Protein AF-A0A365Y5L4-F1 (afdb_monomer)

pLDDT: mean 88.31, std 10.66, range [59.91, 98.38]

Sequence (129 aa):
MNLSTSTIFRQQLDGGGTKMLSMEAVSDSFKLVLNLMDGPYPDATIGNDSLKLKTYVYSKTARLQSGLVVAAISNMGVYNYLNTDTSSITLDFINTKLKKVSGHFYFEADGHKVTGSGEFRNACYVTLP

Organism: NCBI:txid2259036

Mean predicted aligned error: 5.37 Å

Secondary structure (DSSP, 8-state):
-EEEEEEEEEEEETTEEEEEEEEEEEETTEEEEEEEEEEEE-GGGTT--PPPSSEEEEETTTTEESEEEEEEEEETTEEEE--EEEEEEEEEEEETTTTEEEEEEEEEETTTTEEEEEEEEEEE-EE--

Solvent-accessible surface area (backbone atoms only — not comparable to full-atom values): 6929 Å² total; per-residue (Å²): 122,48,77,76,47,33,40,34,38,64,48,82,47,102,89,44,36,31,40,33,40,41,37,30,30,50,47,95,57,37,37,39,38,40,40,34,47,43,63,76,53,61,77,97,45,71,90,58,82,76,70,80,74,44,77,24,42,17,24,65,88,80,70,39,76,25,7,43,43,42,46,23,42,44,55,96,88,42,73,50,70,52,54,56,42,35,18,36,34,34,39,77,45,77,38,74,90,78,30,27,37,25,32,38,40,36,32,26,17,66,84,69,73,43,73,52,69,52,73,45,74,68,40,62,47,45,79,50,127

Foldseek 3Di:
DDWPAWAWEWDQDPVAIKIKIWIWDDDPFKIKIKIFIADHDDPVCPVPSDGDQAKQKDAPVVRGDGIDMWMFTDDPNDTDIFAWHMKIWGWPDADPVQQFTKTKMKTATDVRPDIDIDIDGRDHYDYDD

Structure (mmCIF, N/CA/C/O backbone):
data_AF-A0A365Y5L4-F1
#
_entry.id   AF-A0A365Y5L4-F1
#
loop_
_atom_site.group_PDB
_atom_site.id
_atom_site.type_symbol
_atom_site.label_atom_id
_atom_site.label_alt_id
_atom_site.label_comp_id
_atom_site.label_asym_id
_atom_site.label_entity_id
_atom_site.label_seq_id
_atom_site.pdbx_PDB_ins_code
_atom_site.Cartn_x
_atom_site.Cartn_y
_atom_site.Cartn_z
_atom_site.occupancy
_atom_site.B_iso_or_equiv
_atom_site.auth_seq_id
_atom_site.auth_comp_id
_atom_site.auth_asym_id
_atom_site.auth_atom_id
_atom_site.pdbx_PDB_model_num
ATOM 1 N N . MET A 1 1 ? 14.692 5.658 0.735 1.00 60.91 1 MET A N 1
ATOM 2 C CA . MET A 1 1 ? 13.510 6.306 0.130 1.00 60.91 1 MET A CA 1
ATOM 3 C C . MET A 1 1 ? 12.627 6.765 1.267 1.00 60.91 1 MET A C 1
ATOM 5 O O . MET A 1 1 ? 12.428 5.981 2.187 1.00 60.91 1 MET A O 1
ATOM 9 N N . ASN A 1 2 ? 12.179 8.015 1.246 1.00 72.06 2 ASN A N 1
ATOM 10 C CA . ASN A 1 2 ? 11.331 8.565 2.301 1.00 72.06 2 ASN A CA 1
ATOM 11 C C . ASN A 1 2 ? 9.907 8.718 1.771 1.00 72.06 2 ASN A C 1
ATOM 13 O O . ASN A 1 2 ? 9.714 8.970 0.581 1.00 72.06 2 ASN A O 1
ATOM 17 N N . LEU A 1 3 ? 8.927 8.564 2.659 1.00 73.50 3 LEU A N 1
ATOM 18 C CA . LEU A 1 3 ? 7.533 8.846 2.342 1.00 73.50 3 LEU A CA 1
ATOM 19 C C . LEU A 1 3 ? 7.382 10.356 2.093 1.00 73.50 3 LEU A C 1
ATOM 21 O O . LEU A 1 3 ? 7.731 11.152 2.966 1.00 73.50 3 LEU A O 1
ATOM 25 N N . SER A 1 4 ? 6.906 10.747 0.915 1.00 77.06 4 SER A N 1
ATOM 26 C CA . SER A 1 4 ? 6.691 12.143 0.523 1.00 77.06 4 SER A CA 1
ATOM 27 C C . SER A 1 4 ? 5.276 12.611 0.841 1.00 77.06 4 SER A C 1
ATOM 29 O O . SER A 1 4 ? 5.092 13.730 1.315 1.00 77.06 4 SER A O 1
ATOM 31 N N . THR A 1 5 ? 4.275 11.764 0.606 1.00 75.19 5 THR A N 1
ATOM 32 C CA . THR A 1 5 ? 2.867 12.079 0.863 1.00 75.19 5 THR A CA 1
ATOM 33 C C . THR A 1 5 ? 2.145 10.874 1.453 1.00 75.19 5 THR A C 1
ATOM 35 O O . THR A 1 5 ? 2.519 9.725 1.226 1.00 75.19 5 THR A O 1
ATOM 38 N N . SER A 1 6 ? 1.138 11.136 2.284 1.00 78.75 6 SER A N 1
ATOM 39 C CA . SER A 1 6 ? 0.343 10.101 2.943 1.00 78.75 6 SER A CA 1
ATOM 40 C C . SER A 1 6 ? -0.977 10.693 3.400 1.00 78.75 6 SER A C 1
ATOM 42 O O . SER A 1 6 ? -1.018 11.550 4.287 1.00 78.75 6 SER A O 1
ATOM 44 N N . THR A 1 7 ? -2.054 10.273 2.753 1.00 80.31 7 THR A N 1
ATOM 45 C CA . THR A 1 7 ? -3.368 10.897 2.858 1.00 80.31 7 THR A CA 1
ATOM 46 C C . THR A 1 7 ? -4.429 9.825 3.008 1.00 80.31 7 THR A C 1
ATOM 48 O O . THR A 1 7 ? -4.591 8.980 2.128 1.00 80.31 7 THR A O 1
ATOM 51 N N . ILE A 1 8 ? -5.177 9.895 4.104 1.00 76.88 8 ILE A N 1
ATOM 52 C CA . ILE A 1 8 ? -6.442 9.190 4.272 1.00 76.88 8 ILE A CA 1
ATOM 53 C C . ILE A 1 8 ? -7.558 10.109 3.793 1.00 76.88 8 ILE A C 1
ATOM 55 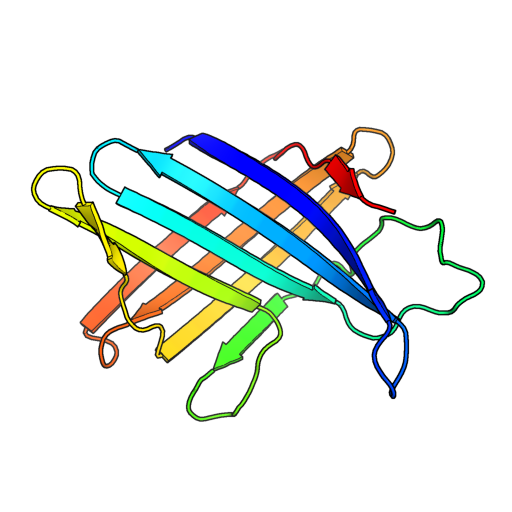O O . ILE A 1 8 ? -7.672 11.240 4.262 1.00 76.88 8 ILE A O 1
ATOM 59 N N . PHE A 1 9 ? -8.399 9.623 2.892 1.00 79.81 9 PHE A N 1
ATOM 60 C CA . PHE A 1 9 ? -9.581 10.342 2.433 1.00 79.81 9 PHE A CA 1
ATOM 61 C C . PHE A 1 9 ? -10.776 9.402 2.305 1.00 79.81 9 PHE A C 1
ATOM 63 O O . PHE A 1 9 ? -10.645 8.174 2.308 1.00 79.81 9 PHE A O 1
ATOM 70 N N . ARG A 1 10 ? -11.964 9.994 2.244 1.00 71.31 10 ARG A N 1
ATOM 71 C CA . ARG A 1 10 ? -13.234 9.280 2.149 1.00 71.31 10 ARG A CA 1
ATOM 72 C C . ARG A 1 10 ? -13.837 9.520 0.782 1.00 71.31 10 ARG A C 1
ATOM 74 O O . ARG A 1 10 ? -13.739 10.615 0.238 1.00 71.31 10 ARG A O 1
ATOM 81 N N . GLN A 1 11 ? -14.487 8.500 0.247 1.00 72.81 11 GLN A N 1
ATOM 82 C CA . GLN A 1 11 ? -15.263 8.634 -0.972 1.00 72.81 11 GLN A CA 1
ATOM 83 C C . GLN A 1 11 ? -16.617 7.972 -0.776 1.00 72.81 11 GLN A C 1
ATOM 85 O O . GLN A 1 11 ? -16.699 6.834 -0.313 1.00 72.81 11 GLN A O 1
ATOM 90 N N . GLN A 1 12 ? -17.676 8.700 -1.116 1.00 68.94 12 GLN A N 1
ATOM 91 C CA . GLN A 1 12 ? -19.025 8.163 -1.141 1.00 68.94 12 GLN A CA 1
ATOM 92 C C . GLN A 1 12 ? -19.243 7.499 -2.501 1.00 68.94 12 GLN A C 1
ATOM 94 O O . GLN A 1 12 ? -19.092 8.138 -3.542 1.00 68.94 12 GLN A O 1
ATOM 99 N N . LEU A 1 13 ? -19.530 6.202 -2.483 1.00 69.12 13 LEU A N 1
ATOM 100 C CA . LEU A 1 13 ? -19.906 5.428 -3.660 1.00 69.12 13 LEU A CA 1
ATOM 101 C C . LEU A 1 13 ? -21.378 5.031 -3.526 1.00 69.12 13 LEU A C 1
ATOM 103 O O . LEU A 1 13 ? -21.911 4.982 -2.416 1.00 69.12 13 LEU A O 1
ATOM 107 N N . ASP A 1 14 ? -22.020 4.677 -4.638 1.00 61.53 14 ASP A N 1
ATOM 108 C CA . ASP A 1 14 ? -23.435 4.268 -4.660 1.00 61.53 14 ASP A CA 1
ATOM 109 C C . ASP A 1 14 ? -23.734 3.063 -3.737 1.00 61.53 14 ASP A C 1
ATOM 111 O O . ASP A 1 14 ? -24.872 2.850 -3.329 1.00 61.53 14 ASP A O 1
ATOM 115 N N . GLY A 1 15 ? -22.704 2.285 -3.372 1.00 60.12 15 GLY A N 1
ATOM 116 C CA . GLY A 1 15 ? -22.772 1.155 -2.436 1.00 60.12 15 GLY A CA 1
ATOM 117 C C . GLY A 1 15 ? -22.367 1.459 -0.983 1.00 60.12 15 GLY A C 1
ATOM 118 O O . GLY A 1 15 ? -22.254 0.523 -0.191 1.00 60.12 15 GLY A O 1
ATOM 119 N N . GLY A 1 16 ? -22.106 2.723 -0.629 1.00 68.38 16 GLY A N 1
ATOM 120 C CA . GLY A 1 16 ? -21.667 3.164 0.703 1.00 68.38 16 GLY A CA 1
ATOM 121 C C . GLY A 1 16 ? -20.343 3.943 0.697 1.00 68.38 16 GLY A C 1
ATOM 122 O O . GLY A 1 16 ? -19.671 4.065 -0.326 1.00 68.38 16 GLY A O 1
ATOM 123 N N . GLY A 1 17 ? -19.954 4.493 1.852 1.00 75.38 17 GLY A N 1
ATOM 124 C CA . GLY A 1 17 ? -18.700 5.239 1.995 1.00 75.38 17 GLY A CA 1
ATOM 125 C C . GLY A 1 17 ? -17.483 4.323 2.139 1.00 75.38 17 GLY A C 1
ATOM 126 O O . GLY A 1 17 ? -17.479 3.449 2.998 1.00 75.38 17 GLY A O 1
ATOM 127 N N . THR A 1 18 ? -16.429 4.533 1.353 1.00 85.12 18 THR A N 1
ATOM 128 C CA . THR A 1 18 ? -15.140 3.824 1.468 1.00 85.12 18 THR A CA 1
ATOM 129 C C . THR A 1 18 ? -14.049 4.742 2.004 1.00 85.12 18 THR A C 1
ATOM 131 O O . THR A 1 18 ? -14.052 5.943 1.722 1.00 85.12 18 THR A O 1
ATOM 134 N N . LYS A 1 19 ? -13.087 4.183 2.746 1.00 88.06 19 LYS A N 1
ATOM 135 C CA . LYS A 1 19 ? -11.879 4.905 3.170 1.00 88.06 19 LYS A CA 1
ATOM 136 C C . LYS A 1 19 ? -10.710 4.490 2.304 1.00 88.06 19 LYS A C 1
ATOM 138 O O . LYS A 1 19 ? -10.478 3.304 2.090 1.00 88.06 19 LYS A O 1
ATOM 143 N N . MET A 1 20 ? -9.938 5.461 1.858 1.00 89.56 20 MET A N 1
ATOM 144 C CA . MET A 1 20 ? -8.754 5.222 1.054 1.00 89.56 20 MET A CA 1
ATOM 145 C C . MET A 1 20 ? -7.550 5.809 1.768 1.00 89.56 20 MET A C 1
ATOM 147 O O . MET A 1 20 ? -7.634 6.904 2.316 1.00 89.56 20 MET A O 1
ATOM 151 N N . LEU A 1 21 ? -6.438 5.080 1.775 1.00 92.31 21 LEU A N 1
ATOM 152 C CA . LEU A 1 21 ? -5.136 5.615 2.160 1.00 92.31 21 LEU A CA 1
ATOM 153 C C . LEU A 1 21 ? -4.235 5.548 0.936 1.00 92.31 21 LEU A C 1
ATOM 155 O O . LEU A 1 21 ? -3.991 4.468 0.398 1.00 92.31 21 LEU A O 1
ATOM 159 N N . SER A 1 22 ? -3.751 6.712 0.521 1.00 93.94 22 SER A N 1
ATOM 160 C CA . SER A 1 22 ? -2.735 6.853 -0.510 1.00 93.94 22 SER A CA 1
ATOM 161 C C . SER A 1 22 ? -1.439 7.303 0.136 1.00 93.94 22 SER A C 1
ATOM 163 O O . SER A 1 22 ? -1.426 8.279 0.884 1.00 93.94 22 SER A O 1
ATOM 165 N N . MET A 1 23 ? -0.360 6.584 -0.130 1.00 94.62 23 MET A N 1
ATOM 166 C CA . MET A 1 23 ? 0.982 6.900 0.328 1.00 94.62 23 MET A CA 1
ATOM 167 C C . MET A 1 23 ? 1.928 6.913 -0.860 1.00 94.62 23 MET A C 1
ATOM 169 O O . MET A 1 23 ? 1.840 6.071 -1.748 1.00 94.62 23 MET A O 1
ATOM 173 N N . GLU A 1 24 ? 2.876 7.830 -0.847 1.00 94.06 24 GLU A N 1
ATOM 174 C CA . GLU A 1 24 ? 3.885 7.968 -1.882 1.00 94.06 24 GLU A CA 1
ATOM 175 C C . GLU A 1 24 ? 5.261 8.013 -1.234 1.00 94.06 24 GLU A C 1
ATOM 177 O O . GLU A 1 24 ? 5.462 8.688 -0.225 1.00 94.06 24 GLU A O 1
ATOM 182 N N . ALA A 1 25 ? 6.220 7.312 -1.822 1.00 91.19 25 ALA A N 1
ATOM 183 C CA . ALA A 1 25 ? 7.623 7.417 -1.474 1.00 91.19 25 ALA A CA 1
ATOM 184 C C . ALA A 1 25 ? 8.424 7.716 -2.740 1.00 91.19 25 ALA A C 1
ATOM 186 O O . ALA A 1 25 ? 8.243 7.060 -3.765 1.00 91.19 25 ALA A O 1
ATOM 187 N N . VAL A 1 26 ? 9.305 8.712 -2.674 1.00 90.19 26 VAL A N 1
ATOM 188 C CA . VAL A 1 26 ? 10.081 9.175 -3.831 1.00 90.19 26 VAL A CA 1
ATOM 189 C C . VAL A 1 26 ? 11.568 9.192 -3.487 1.00 90.19 26 VAL A C 1
ATOM 191 O O . VAL A 1 26 ? 11.980 9.439 -2.351 1.00 90.19 26 VAL A O 1
ATOM 194 N N . SER A 1 27 ? 12.380 8.872 -4.484 1.00 88.44 27 SER A N 1
ATOM 195 C CA . SER A 1 27 ? 13.836 8.984 -4.511 1.00 88.44 27 SER A CA 1
ATOM 196 C C . SER A 1 27 ? 14.271 9.302 -5.936 1.00 88.44 27 SER A C 1
ATOM 198 O O . SER A 1 27 ? 13.515 9.033 -6.862 1.00 88.44 27 SER A O 1
ATOM 200 N N . ASP A 1 28 ? 15.494 9.785 -6.125 1.00 85.06 28 ASP A N 1
ATOM 201 C CA . ASP A 1 28 ? 15.989 10.250 -7.431 1.00 85.06 28 ASP A CA 1
ATOM 202 C C . ASP A 1 28 ? 15.851 9.217 -8.566 1.00 85.06 28 ASP A C 1
ATOM 204 O O . ASP A 1 28 ? 15.679 9.576 -9.733 1.00 85.06 28 ASP A O 1
ATOM 208 N N . SER A 1 29 ? 15.900 7.926 -8.227 1.00 88.62 29 SER A N 1
ATOM 209 C CA . SER A 1 29 ? 15.834 6.813 -9.176 1.00 88.62 29 SER A CA 1
ATOM 210 C C . SER A 1 29 ? 14.502 6.060 -9.182 1.00 88.62 29 SER A C 1
ATOM 212 O O . SER A 1 29 ? 14.243 5.299 -10.116 1.00 88.62 29 SER A O 1
ATOM 214 N N . PHE A 1 30 ? 13.649 6.237 -8.171 1.00 90.69 30 PHE A N 1
ATOM 215 C CA . PHE A 1 30 ? 12.478 5.383 -7.982 1.00 90.69 30 PHE A CA 1
ATOM 216 C C . PHE A 1 30 ? 11.349 6.084 -7.229 1.00 90.69 30 PHE A C 1
ATOM 218 O O . PHE A 1 30 ? 11.583 6.785 -6.241 1.00 90.69 30 PHE A O 1
ATOM 225 N N . LYS A 1 31 ? 10.117 5.814 -7.657 1.00 94.19 31 LYS A N 1
ATOM 226 C CA . LYS A 1 31 ? 8.882 6.247 -7.009 1.00 94.19 31 LYS A CA 1
ATOM 227 C C . LYS A 1 31 ? 7.985 5.048 -6.721 1.00 94.19 31 LYS A C 1
ATOM 229 O O . LYS A 1 31 ? 7.805 4.174 -7.563 1.00 94.19 31 LYS A O 1
ATOM 234 N N . LEU A 1 32 ? 7.407 5.034 -5.530 1.00 95.25 32 LEU A N 1
ATOM 235 C CA . LEU A 1 32 ? 6.445 4.044 -5.075 1.00 95.25 32 LEU A CA 1
ATOM 236 C C . LEU A 1 32 ? 5.148 4.759 -4.695 1.00 95.25 32 LEU A C 1
ATOM 238 O O . LEU A 1 32 ? 5.183 5.767 -3.992 1.00 95.25 32 LEU A O 1
ATOM 242 N N . VAL A 1 33 ? 4.011 4.218 -5.113 1.00 96.19 33 VAL A N 1
ATOM 243 C CA . VAL A 1 33 ? 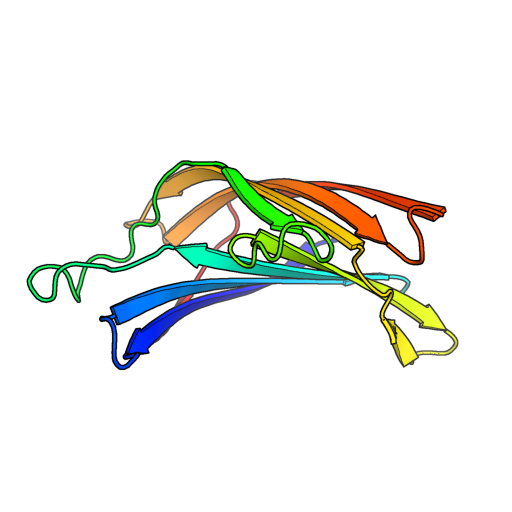2.680 4.660 -4.691 1.00 96.19 33 VAL A CA 1
ATOM 244 C C . VAL A 1 33 ? 1.947 3.459 -4.115 1.00 96.19 33 VAL A C 1
ATOM 246 O O . VAL A 1 33 ? 1.808 2.440 -4.785 1.00 96.19 33 VAL A O 1
ATOM 249 N N . LEU A 1 34 ? 1.473 3.568 -2.880 1.00 97.00 34 LEU A N 1
ATOM 250 C CA . LEU A 1 34 ? 0.641 2.572 -2.221 1.00 97.00 34 LEU A CA 1
ATOM 251 C C . LEU A 1 34 ? -0.757 3.153 -2.070 1.00 97.00 34 LEU A C 1
ATOM 253 O O . LEU A 1 34 ? -0.940 4.164 -1.400 1.00 97.00 34 LEU A O 1
ATOM 257 N N . ASN A 1 35 ? -1.740 2.491 -2.655 1.00 95.88 35 ASN A N 1
ATOM 258 C CA . ASN A 1 35 ? -3.142 2.838 -2.528 1.00 95.88 35 ASN A CA 1
ATOM 259 C C . ASN A 1 35 ? -3.877 1.652 -1.925 1.00 95.88 35 ASN A C 1
ATOM 261 O O . ASN A 1 35 ? -3.911 0.572 -2.514 1.00 95.88 35 ASN A O 1
ATOM 265 N N . LEU A 1 36 ? -4.498 1.857 -0.772 1.00 94.62 36 LEU A N 1
ATOM 266 C CA . LEU A 1 36 ? -5.414 0.881 -0.205 1.00 94.62 36 LEU A CA 1
ATOM 267 C C . LEU A 1 36 ? -6.818 1.457 -0.093 1.00 94.62 36 LEU A C 1
ATOM 269 O O . LEU A 1 36 ? -7.001 2.651 0.142 1.00 94.62 36 LEU A O 1
ATOM 273 N N . MET A 1 37 ? -7.794 0.574 -0.244 1.00 92.88 37 MET A N 1
ATOM 274 C CA . MET A 1 37 ? -9.213 0.842 -0.093 1.00 92.88 37 MET A CA 1
ATOM 275 C C . MET A 1 37 ? -9.743 -0.055 1.022 1.00 92.88 37 MET A C 1
ATOM 277 O O . MET A 1 37 ? -9.869 -1.275 0.869 1.00 92.88 37 MET A O 1
ATOM 281 N N . ASP A 1 38 ? -10.045 0.556 2.161 1.00 89.31 38 ASP A N 1
ATOM 282 C CA . ASP A 1 38 ? -10.817 -0.078 3.213 1.00 89.31 38 ASP A CA 1
ATOM 283 C C . ASP A 1 38 ? -12.296 0.150 2.933 1.00 89.31 38 ASP A C 1
ATOM 285 O O . ASP A 1 38 ? -12.717 1.254 2.590 1.00 89.31 38 ASP A O 1
ATOM 289 N N . GLY A 1 39 ? -13.042 -0.953 2.979 1.00 81.75 39 GLY A N 1
ATOM 290 C CA . GLY A 1 39 ? -14.398 -1.053 2.450 1.00 81.75 39 GLY A CA 1
ATOM 291 C C . GLY A 1 39 ? -15.415 -0.176 3.193 1.00 81.75 39 GLY A C 1
ATOM 292 O O . GLY A 1 39 ? -15.050 0.813 3.828 1.00 81.75 39 GLY A O 1
ATOM 293 N N . PRO A 1 40 ? -16.708 -0.531 3.148 1.00 78.25 40 PRO A N 1
ATOM 294 C CA . PRO A 1 40 ? -17.747 0.344 3.664 1.00 78.25 40 PRO A CA 1
ATOM 295 C C . PRO A 1 40 ? -17.519 0.701 5.140 1.00 78.25 40 PRO A C 1
ATOM 297 O O . PRO A 1 40 ? -17.239 -0.182 5.964 1.00 78.25 40 PRO A O 1
ATOM 300 N N . TYR A 1 41 ? -17.648 1.986 5.474 1.00 73.69 41 TYR A N 1
ATOM 301 C CA . TYR A 1 41 ? -17.723 2.468 6.851 1.00 73.69 41 TYR A CA 1
ATOM 302 C C . TYR A 1 41 ? -19.172 2.844 7.205 1.00 73.69 41 TYR A C 1
ATOM 304 O O . TYR A 1 41 ? -19.875 3.403 6.367 1.00 73.69 41 TYR A O 1
ATOM 312 N N . PRO A 1 42 ? -19.645 2.549 8.431 1.00 69.12 42 PRO A N 1
ATOM 313 C CA . PRO A 1 42 ? -20.963 3.000 8.873 1.00 69.12 42 PRO A CA 1
ATOM 314 C C . PRO A 1 42 ? -21.026 4.531 8.939 1.00 69.12 42 PRO A C 1
ATOM 316 O O . PRO A 1 42 ? -20.112 5.140 9.498 1.00 69.12 42 PRO A O 1
ATOM 319 N N . ASP A 1 43 ? -22.116 5.152 8.483 1.00 65.69 43 ASP A N 1
ATOM 320 C CA . ASP A 1 43 ? -22.283 6.619 8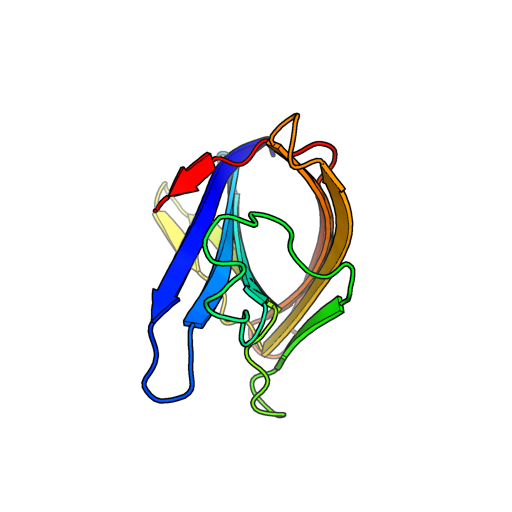.493 1.00 65.69 43 ASP A CA 1
ATOM 321 C C . ASP A 1 43 ? -22.133 7.235 9.893 1.00 65.69 43 ASP A C 1
ATOM 323 O O . ASP A 1 43 ? -21.515 8.285 10.061 1.00 65.69 43 ASP A O 1
ATOM 327 N N . ALA A 1 44 ? -22.574 6.522 10.937 1.00 66.69 44 ALA A N 1
ATOM 328 C CA . ALA A 1 44 ? -22.375 6.917 12.337 1.00 66.69 44 ALA A CA 1
ATOM 329 C C . ALA A 1 44 ? -20.890 7.015 12.756 1.00 66.69 44 ALA A C 1
ATOM 331 O O . ALA A 1 44 ? -20.569 7.518 13.830 1.00 66.69 44 ALA A O 1
ATOM 332 N N . THR A 1 45 ? -19.970 6.533 11.918 1.00 66.38 45 THR A N 1
ATOM 333 C CA . THR A 1 45 ? -18.520 6.530 12.142 1.00 66.38 45 THR A CA 1
ATOM 334 C C . THR A 1 45 ? -17.765 7.413 11.153 1.00 66.38 45 THR A C 1
ATOM 336 O O . THR A 1 45 ? -16.556 7.246 10.993 1.00 66.38 45 THR A O 1
ATOM 339 N N . ILE A 1 46 ? -18.434 8.380 10.513 1.00 59.91 46 ILE A N 1
ATOM 340 C CA . ILE A 1 46 ? -17.801 9.268 9.527 1.00 59.91 46 ILE A CA 1
ATOM 341 C C . ILE A 1 46 ? -16.559 9.980 10.094 1.00 59.91 46 ILE A C 1
ATOM 343 O O . ILE A 1 46 ? -15.576 10.128 9.382 1.00 59.91 46 ILE A O 1
ATOM 347 N N . GLY A 1 47 ? -16.525 10.294 11.397 1.00 62.53 47 GLY A N 1
ATOM 348 C CA . GLY A 1 47 ? -15.364 10.885 12.085 1.00 62.53 47 GLY A CA 1
ATOM 349 C C . GLY A 1 47 ? -14.239 9.910 12.474 1.00 62.53 47 GLY A C 1
ATOM 350 O O . GLY A 1 47 ? -13.242 10.326 13.056 1.00 62.53 47 GLY A O 1
ATOM 351 N N . ASN A 1 48 ? -14.376 8.612 12.198 1.00 72.69 48 ASN A N 1
ATOM 352 C CA . ASN A 1 48 ? -13.370 7.613 12.546 1.00 72.69 48 ASN A CA 1
ATOM 353 C C . ASN A 1 48 ? -12.324 7.500 11.426 1.00 72.69 48 ASN A C 1
ATOM 355 O O . ASN A 1 48 ? -12.638 7.006 10.348 1.00 72.69 48 ASN A O 1
ATOM 359 N N . ASP A 1 49 ? -11.077 7.884 11.691 1.00 73.69 49 ASP A N 1
ATOM 360 C CA . ASP A 1 49 ? -9.949 7.751 10.747 1.00 73.69 49 ASP A CA 1
ATOM 361 C C . ASP A 1 49 ? -9.252 6.385 10.803 1.00 73.69 49 ASP A C 1
ATOM 363 O O . ASP A 1 49 ? -8.238 6.169 10.143 1.00 73.69 49 ASP A O 1
ATOM 367 N N . SER A 1 50 ? -9.763 5.453 11.607 1.00 83.44 50 SER A N 1
ATOM 368 C CA . SER A 1 50 ? -9.191 4.117 11.704 1.00 83.44 50 SER A CA 1
ATOM 369 C C . SER A 1 50 ? -9.485 3.300 10.444 1.00 83.44 50 SER A C 1
ATOM 371 O O . SER A 1 50 ? -10.618 3.280 9.942 1.00 83.44 50 SER A O 1
ATOM 373 N N . LEU A 1 51 ? -8.451 2.607 9.981 1.00 89.31 51 LEU A N 1
ATOM 374 C CA . LEU A 1 51 ? -8.472 1.593 8.935 1.00 89.31 51 LEU A CA 1
ATOM 375 C C . LEU A 1 51 ? -8.376 0.217 9.594 1.00 89.31 51 LEU A C 1
ATOM 377 O O . LEU A 1 51 ? -7.759 0.067 10.652 1.00 89.31 51 LEU A O 1
ATOM 381 N N . LYS A 1 52 ? -8.947 -0.808 8.966 1.00 91.94 52 LYS A N 1
ATOM 382 C CA . LYS A 1 52 ? -8.815 -2.185 9.453 1.00 91.94 52 LYS A CA 1
ATOM 383 C C . LYS A 1 52 ? -7.366 -2.656 9.325 1.00 91.94 52 LYS A C 1
ATOM 385 O O . LYS A 1 52 ? -6.758 -2.534 8.260 1.00 91.94 52 LYS A O 1
ATOM 390 N N . LEU A 1 53 ? -6.846 -3.244 10.401 1.00 94.19 53 LEU A N 1
ATOM 391 C CA . LEU A 1 53 ? -5.568 -3.953 10.395 1.00 94.19 53 LEU A CA 1
ATOM 392 C C . LEU A 1 53 ? -5.771 -5.305 9.709 1.00 94.19 53 LEU A C 1
ATOM 394 O O . LEU A 1 53 ? -6.330 -6.234 10.290 1.00 94.19 53 LEU A O 1
ATOM 398 N N . LYS A 1 54 ? -5.420 -5.366 8.428 1.00 95.56 54 LYS A N 1
ATOM 399 C CA . LYS A 1 54 ? -5.541 -6.548 7.572 1.00 95.56 54 LYS A CA 1
ATOM 400 C C . LYS A 1 54 ? -4.609 -6.412 6.372 1.00 95.56 54 LYS A C 1
ATOM 402 O O . LYS A 1 54 ? -4.041 -5.344 6.131 1.00 95.56 54 LYS A O 1
ATOM 407 N N . THR A 1 55 ? -4.532 -7.476 5.584 1.00 97.19 55 THR A N 1
ATOM 408 C CA . THR A 1 55 ? -3.913 -7.445 4.261 1.00 97.19 55 THR A CA 1
ATOM 409 C C . THR A 1 55 ? -4.930 -7.015 3.209 1.00 97.19 55 THR A C 1
ATOM 411 O O . THR A 1 55 ? -6.020 -7.573 3.083 1.00 97.19 55 THR A O 1
ATOM 414 N N . TYR A 1 56 ? -4.548 -6.001 2.451 1.00 97.50 56 TYR A N 1
ATOM 415 C CA . TYR A 1 56 ? -5.239 -5.464 1.297 1.00 97.50 56 TYR A CA 1
ATOM 416 C C . TYR A 1 56 ? -4.547 -5.996 0.052 1.00 97.50 56 TYR A C 1
ATOM 418 O O . TYR A 1 56 ? -3.331 -5.885 -0.063 1.00 97.50 56 TYR A O 1
ATOM 426 N N . VAL A 1 57 ? -5.304 -6.569 -0.875 1.00 97.88 57 VAL A N 1
ATOM 427 C CA . VAL A 1 57 ? -4.769 -7.231 -2.068 1.00 97.88 57 VAL A CA 1
ATOM 428 C C . VAL A 1 57 ? -5.296 -6.559 -3.327 1.00 97.88 57 VAL A C 1
ATOM 430 O O . VAL A 1 57 ? -6.488 -6.237 -3.431 1.00 97.88 57 VAL A O 1
ATOM 433 N N . TYR A 1 58 ? -4.402 -6.363 -4.286 1.00 98.00 58 TYR A N 1
ATOM 434 C CA . TYR A 1 58 ? -4.717 -6.094 -5.678 1.00 98.00 58 TYR A CA 1
ATOM 435 C C . TYR A 1 58 ? -4.279 -7.286 -6.527 1.00 98.00 58 TYR A C 1
ATOM 437 O O . TYR A 1 58 ? -3.207 -7.847 -6.325 1.00 98.00 58 TYR A O 1
ATOM 445 N N . SER A 1 59 ? -5.109 -7.672 -7.488 1.00 97.06 59 SER A N 1
ATOM 446 C CA . SER A 1 59 ? -4.776 -8.705 -8.462 1.00 97.06 59 SER A CA 1
ATOM 447 C C . SER A 1 59 ? -5.539 -8.440 -9.745 1.00 97.06 59 SER A C 1
ATOM 449 O O . SER A 1 59 ? -6.774 -8.427 -9.747 1.00 97.06 59 SER A O 1
ATOM 451 N N . LYS A 1 60 ? -4.808 -8.277 -10.848 1.00 93.06 60 LYS A N 1
ATOM 452 C CA . LYS A 1 60 ? -5.386 -8.095 -12.182 1.00 93.06 60 LYS A CA 1
ATOM 453 C C . LYS A 1 60 ? -6.195 -9.323 -12.611 1.00 93.06 60 LYS A C 1
ATOM 455 O O . LYS A 1 60 ? -7.302 -9.181 -13.123 1.00 93.06 60 LYS A O 1
ATOM 460 N N . THR A 1 61 ? -5.676 -10.521 -12.337 1.00 94.94 61 THR A N 1
ATOM 461 C CA . THR A 1 61 ? -6.308 -11.800 -12.698 1.00 94.94 61 THR A CA 1
ATOM 462 C C . THR A 1 61 ? -7.536 -12.098 -11.842 1.00 94.94 61 THR A C 1
ATOM 464 O O . THR A 1 61 ? -8.594 -12.416 -12.380 1.00 94.94 61 THR A O 1
ATOM 467 N N . ALA A 1 62 ? -7.430 -11.950 -10.517 1.00 95.00 62 ALA A N 1
ATOM 468 C CA . ALA A 1 62 ? -8.539 -12.219 -9.597 1.00 95.00 62 ALA A CA 1
ATOM 469 C C . ALA A 1 62 ? -9.516 -11.035 -9.449 1.00 95.00 62 ALA A C 1
ATOM 471 O O . ALA A 1 62 ? -10.494 -11.140 -8.714 1.00 95.00 62 ALA A O 1
ATOM 472 N N . ARG A 1 63 ? -9.261 -9.913 -10.141 1.00 93.88 63 ARG A N 1
ATOM 473 C CA . ARG A 1 63 ? -10.050 -8.668 -10.090 1.00 93.88 63 ARG A CA 1
ATOM 474 C C . ARG A 1 63 ? -10.221 -8.112 -8.671 1.00 93.88 63 ARG A C 1
ATOM 476 O O . ARG A 1 63 ? -11.277 -7.597 -8.314 1.00 93.88 63 ARG A O 1
ATOM 483 N N . LEU A 1 64 ? -9.164 -8.196 -7.866 1.00 94.56 64 LEU A N 1
ATOM 484 C CA . LEU A 1 64 ? -9.108 -7.607 -6.526 1.00 94.56 64 LEU A CA 1
ATOM 485 C C . LEU A 1 64 ? -8.494 -6.207 -6.611 1.00 94.56 64 LEU A C 1
ATOM 487 O O . LEU A 1 64 ? -7.522 -6.013 -7.337 1.00 94.56 64 LEU A O 1
ATOM 491 N N . GLN A 1 65 ? -9.042 -5.235 -5.876 1.00 92.88 65 GLN A N 1
ATOM 492 C CA . GLN A 1 65 ? -8.640 -3.819 -5.978 1.00 92.88 65 GLN A CA 1
ATOM 493 C C . GLN A 1 65 ? -8.460 -3.122 -4.623 1.00 92.88 65 GLN A C 1
ATOM 495 O O . GLN A 1 65 ? -8.593 -1.909 -4.510 1.00 92.88 65 GLN A O 1
ATOM 500 N N . SER A 1 66 ? -8.173 -3.884 -3.569 1.00 94.12 66 SER A N 1
ATOM 501 C CA . SER A 1 66 ? -8.121 -3.326 -2.214 1.00 94.12 66 SER A CA 1
ATOM 502 C C . SER A 1 66 ? -6.747 -2.800 -1.799 1.00 94.12 66 SER A C 1
ATOM 504 O O . SER A 1 66 ? -6.706 -1.954 -0.915 1.00 94.12 66 SER A O 1
ATOM 506 N N . GLY A 1 67 ? -5.643 -3.265 -2.400 1.00 96.19 67 GLY A N 1
ATOM 507 C CA . GLY A 1 67 ? -4.273 -2.891 -2.010 1.00 96.19 67 GLY A CA 1
ATOM 508 C C . GLY A 1 67 ? -3.307 -2.851 -3.190 1.00 96.19 67 GLY A C 1
ATOM 509 O O . GLY A 1 67 ? -2.565 -3.805 -3.422 1.00 96.19 67 GLY A O 1
ATOM 510 N N . LEU A 1 68 ? -3.344 -1.756 -3.944 1.00 97.50 68 LEU A N 1
ATOM 511 C CA . LEU A 1 68 ? -2.524 -1.523 -5.127 1.00 97.50 68 LEU A CA 1
ATOM 512 C C . LEU A 1 68 ? -1.191 -0.874 -4.746 1.00 97.50 68 LEU A C 1
ATOM 514 O O . LEU A 1 68 ? -1.161 0.189 -4.131 1.00 97.50 68 LEU A O 1
ATOM 518 N N . VAL A 1 69 ? -0.093 -1.471 -5.189 1.00 97.56 69 VAL A N 1
ATOM 519 C CA . VAL A 1 69 ? 1.239 -0.865 -5.144 1.00 97.56 69 VAL A CA 1
ATOM 520 C C . VAL A 1 69 ? 1.697 -0.627 -6.574 1.00 97.56 69 VAL A C 1
ATOM 522 O O . VAL A 1 69 ? 1.713 -1.553 -7.382 1.00 97.56 69 VAL A O 1
ATOM 525 N N . VAL A 1 70 ? 2.072 0.608 -6.884 1.00 96.62 70 VAL A N 1
ATOM 526 C CA . VAL A 1 70 ? 2.615 1.006 -8.182 1.00 96.62 70 VAL A CA 1
ATOM 527 C C . VAL A 1 70 ? 4.051 1.462 -7.990 1.00 96.62 70 VAL A C 1
ATOM 529 O O . VAL A 1 70 ? 4.340 2.315 -7.152 1.00 96.62 70 VAL A O 1
ATOM 532 N N . ALA A 1 71 ? 4.948 0.898 -8.784 1.00 95.94 71 ALA A N 1
ATOM 533 C CA . ALA A 1 71 ? 6.348 1.280 -8.835 1.00 95.94 71 ALA A CA 1
ATOM 534 C C . ALA A 1 71 ? 6.636 2.041 -10.131 1.00 95.94 71 ALA A C 1
ATOM 536 O O . ALA A 1 71 ? 6.047 1.756 -11.173 1.00 95.94 71 ALA A O 1
ATOM 537 N N . ALA A 1 72 ? 7.560 2.990 -10.072 1.00 94.75 72 ALA A N 1
ATOM 538 C CA . ALA A 1 72 ? 8.065 3.695 -11.234 1.00 94.75 72 ALA A CA 1
ATOM 539 C C . ALA A 1 72 ? 9.571 3.911 -11.121 1.00 94.75 72 ALA A C 1
ATOM 541 O O . ALA A 1 72 ? 10.088 4.219 -10.046 1.00 94.75 72 ALA A O 1
ATOM 542 N N . ILE A 1 73 ? 10.263 3.788 -12.248 1.00 92.62 73 ILE A N 1
ATOM 543 C CA . ILE A 1 73 ? 11.711 3.972 -12.343 1.00 92.62 73 ILE A CA 1
ATOM 544 C C . ILE A 1 73 ? 11.977 5.288 -13.070 1.00 92.62 73 ILE A C 1
ATOM 546 O O . ILE A 1 73 ? 11.375 5.567 -14.109 1.00 92.62 73 ILE A O 1
ATOM 550 N N . SER A 1 74 ? 12.869 6.102 -12.515 1.00 91.00 74 SER A N 1
ATOM 551 C CA . SER A 1 74 ? 13.308 7.349 -13.138 1.00 91.00 74 SER A CA 1
ATOM 552 C C . SER A 1 74 ? 14.197 7.047 -14.344 1.00 9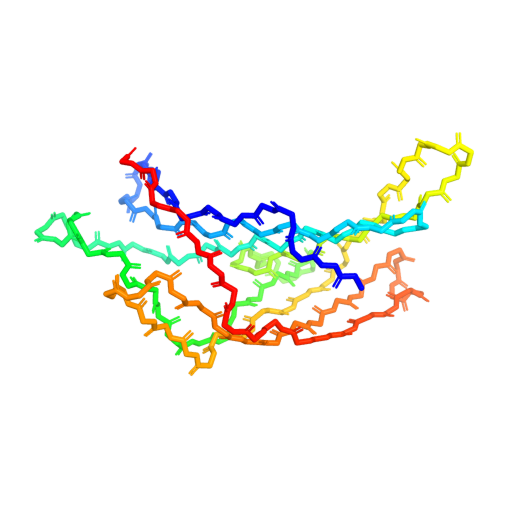1.00 74 SER A C 1
ATOM 554 O O . SER A 1 74 ? 15.188 6.324 -14.237 1.00 91.00 74 SER A O 1
ATOM 556 N N . ASN A 1 75 ? 13.856 7.618 -15.494 1.00 89.31 75 ASN A N 1
ATOM 557 C CA . ASN A 1 75 ? 14.670 7.623 -16.699 1.00 89.31 75 ASN A CA 1
ATOM 558 C C . ASN A 1 75 ? 14.799 9.071 -17.185 1.00 89.31 75 ASN A C 1
ATOM 560 O O . ASN A 1 75 ? 13.814 9.679 -17.602 1.00 89.31 75 ASN A O 1
ATOM 564 N N . MET A 1 76 ? 16.006 9.633 -17.081 1.00 85.06 76 MET A N 1
ATOM 565 C CA . MET A 1 76 ? 16.305 11.031 -17.429 1.00 85.06 76 MET A CA 1
ATOM 566 C C . MET A 1 76 ? 15.350 12.056 -16.781 1.00 85.06 76 MET A C 1
ATOM 568 O O . MET A 1 76 ? 14.950 13.031 -17.411 1.00 85.06 76 MET A O 1
ATOM 572 N N . GLY A 1 77 ? 14.961 11.829 -15.522 1.00 80.56 77 GLY A N 1
ATOM 573 C CA . GLY A 1 77 ? 14.075 12.732 -14.778 1.00 80.56 77 GLY A CA 1
ATOM 574 C C . GLY A 1 77 ? 12.576 12.520 -15.019 1.00 80.56 77 GLY A C 1
ATOM 575 O O . GLY A 1 77 ? 11.767 13.232 -14.429 1.00 80.56 77 GLY A O 1
ATOM 576 N N . VAL A 1 78 ? 12.189 11.531 -15.832 1.00 87.56 78 VAL A N 1
ATOM 577 C CA . VAL A 1 78 ? 10.791 11.115 -16.017 1.00 87.56 78 VAL A CA 1
ATOM 578 C C . VAL A 1 78 ? 10.568 9.758 -15.355 1.00 87.56 78 VAL A C 1
ATOM 580 O O . VAL A 1 78 ? 11.321 8.816 -15.587 1.00 87.56 78 VAL A O 1
ATOM 583 N N . TYR A 1 79 ? 9.518 9.638 -14.542 1.00 91.25 79 TYR A N 1
ATOM 584 C CA . TYR A 1 79 ? 9.136 8.361 -13.936 1.00 91.25 79 TYR A CA 1
ATOM 585 C C . TYR A 1 79 ? 8.318 7.516 -14.912 1.00 91.25 79 TYR A C 1
ATOM 587 O O . TYR A 1 79 ? 7.190 7.871 -15.255 1.00 91.25 79 TYR A O 1
ATOM 595 N N . ASN A 1 80 ? 8.870 6.371 -15.306 1.00 93.88 80 ASN A N 1
ATOM 596 C CA . ASN A 1 80 ? 8.171 5.356 -16.085 1.00 93.88 80 ASN A CA 1
ATOM 597 C C . ASN A 1 80 ? 7.517 4.356 -15.132 1.00 93.88 80 ASN A C 1
ATOM 599 O O . ASN A 1 80 ? 8.215 3.650 -14.402 1.00 93.88 80 ASN A O 1
ATOM 603 N N . TYR A 1 81 ? 6.186 4.323 -15.123 1.00 95.00 81 TYR A N 1
ATOM 604 C CA . TYR A 1 81 ? 5.407 3.440 -14.257 1.00 95.00 81 TYR A CA 1
ATOM 605 C C . TYR A 1 81 ? 5.381 2.012 -14.801 1.00 95.00 81 TYR A C 1
ATOM 607 O O . TYR A 1 81 ? 5.156 1.798 -15.992 1.00 95.00 81 TYR A O 1
ATOM 615 N N . LEU A 1 82 ? 5.587 1.049 -13.906 1.00 95.50 82 LEU A N 1
ATOM 616 C CA . LEU A 1 82 ? 5.464 -0.376 -14.190 1.00 95.50 82 LEU A CA 1
ATOM 617 C C . LEU A 1 82 ? 3.990 -0.793 -14.115 1.00 95.50 82 LEU A C 1
ATOM 619 O O . LEU A 1 82 ? 3.216 -0.235 -13.329 1.00 95.50 82 LEU A O 1
ATOM 623 N N . ASN A 1 83 ? 3.597 -1.800 -14.891 1.00 95.62 83 ASN A N 1
ATOM 624 C CA . ASN A 1 83 ? 2.235 -2.325 -14.846 1.00 95.62 83 ASN A CA 1
ATOM 625 C C . ASN A 1 83 ? 2.119 -3.402 -13.768 1.00 95.62 83 ASN A C 1
ATOM 627 O O . ASN A 1 83 ? 2.540 -4.536 -13.980 1.00 95.62 83 ASN A O 1
ATOM 631 N N . THR A 1 84 ? 1.520 -3.066 -12.626 1.00 97.50 84 THR A N 1
ATOM 632 C CA . THR A 1 84 ? 1.312 -4.019 -11.527 1.00 97.50 84 THR A CA 1
ATOM 633 C C . THR A 1 84 ? 0.367 -5.154 -11.936 1.00 97.50 84 THR A C 1
ATOM 635 O O . THR A 1 84 ? -0.775 -4.919 -12.350 1.00 97.50 84 THR A O 1
ATOM 638 N N . ASP A 1 85 ? 0.822 -6.393 -11.755 1.00 97.31 85 ASP A N 1
ATOM 639 C CA . ASP A 1 85 ? 0.043 -7.615 -11.968 1.00 97.31 85 ASP A CA 1
ATOM 640 C C . ASP A 1 85 ? -0.703 -8.009 -10.689 1.00 97.31 85 ASP A C 1
ATOM 642 O O . ASP A 1 85 ? -1.913 -8.264 -10.701 1.00 97.31 85 ASP A O 1
ATOM 646 N N . THR A 1 86 ? 0.017 -8.005 -9.566 1.00 98.06 86 THR A N 1
ATOM 647 C CA . THR A 1 86 ? -0.498 -8.307 -8.229 1.00 98.06 86 THR A CA 1
ATOM 648 C C . THR 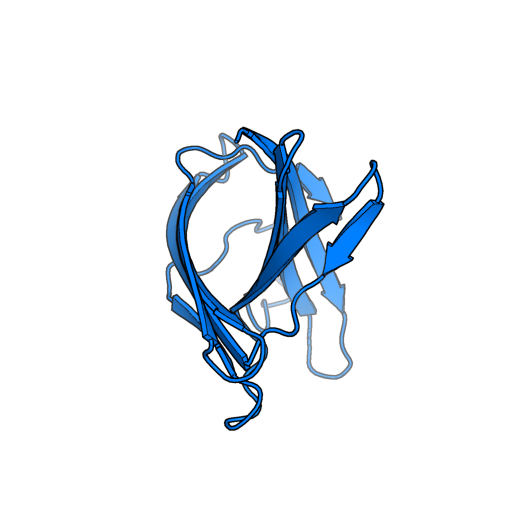A 1 86 ? 0.275 -7.528 -7.171 1.00 98.06 86 THR A C 1
ATOM 650 O O . THR A 1 86 ? 1.454 -7.221 -7.340 1.00 98.06 86 THR A O 1
ATOM 653 N N . SER A 1 87 ? -0.383 -7.185 -6.071 1.00 98.38 87 SER A N 1
ATOM 654 C CA . SER A 1 87 ? 0.269 -6.557 -4.926 1.00 98.38 87 SER A CA 1
ATOM 655 C C . SER A 1 87 ? -0.509 -6.779 -3.642 1.00 98.38 87 SER A C 1
ATOM 657 O O . SER A 1 87 ? -1.707 -7.069 -3.651 1.00 98.38 87 SER A O 1
ATOM 659 N N . SER A 1 88 ? 0.175 -6.597 -2.520 1.00 98.19 88 SER A N 1
ATOM 660 C CA . SER A 1 88 ? -0.437 -6.613 -1.201 1.00 98.19 88 SER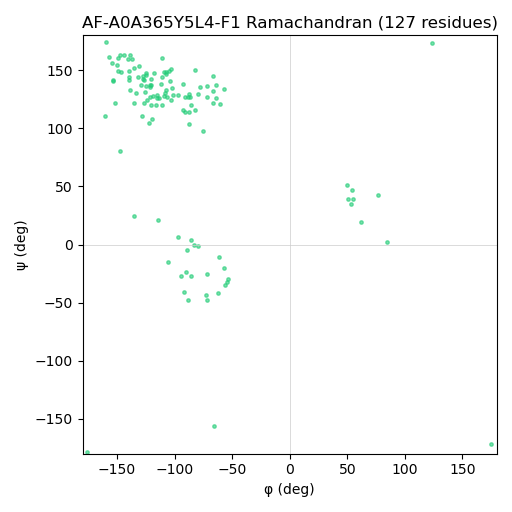 A CA 1
ATOM 661 C C . SER A 1 88 ? 0.138 -5.526 -0.310 1.00 98.19 88 SER A C 1
ATOM 663 O O . SER A 1 88 ? 1.339 -5.262 -0.341 1.00 98.19 88 SER A O 1
ATOM 665 N N . ILE A 1 89 ? -0.712 -4.942 0.525 1.00 98.38 89 ILE A N 1
ATOM 666 C CA . ILE A 1 89 ? -0.339 -4.010 1.586 1.00 98.38 89 ILE A CA 1
ATOM 667 C C . ILE A 1 89 ? -0.941 -4.549 2.876 1.00 98.38 89 ILE A C 1
ATOM 669 O O . ILE A 1 89 ? -2.154 -4.715 2.963 1.00 98.38 89 ILE A O 1
ATOM 673 N N . THR A 1 90 ? -0.125 -4.809 3.885 1.00 98.06 90 THR A N 1
ATOM 674 C CA . THR A 1 90 ? -0.596 -5.218 5.208 1.00 98.06 90 THR A CA 1
ATOM 675 C C . THR A 1 90 ? -0.416 -4.060 6.171 1.00 98.06 90 THR A C 1
ATOM 677 O O . THR A 1 90 ? 0.675 -3.503 6.276 1.00 98.06 90 THR A O 1
ATOM 680 N N . LEU A 1 91 ? -1.495 -3.688 6.860 1.00 97.00 91 LEU A N 1
ATOM 681 C CA . LEU A 1 91 ? -1.439 -2.719 7.951 1.00 97.00 91 LEU A CA 1
ATOM 682 C C . LEU A 1 91 ? -1.266 -3.453 9.277 1.00 97.00 91 LEU A C 1
ATOM 684 O O . LEU A 1 91 ? -2.173 -4.162 9.711 1.00 97.00 91 LEU A O 1
ATOM 688 N N . ASP A 1 92 ? -0.132 -3.218 9.928 1.00 96.56 92 ASP A N 1
ATOM 689 C CA . ASP A 1 92 ? 0.209 -3.836 11.212 1.00 96.56 92 ASP A CA 1
ATOM 690 C C . ASP A 1 92 ? -0.181 -2.931 12.388 1.00 96.56 92 ASP A C 1
ATOM 692 O O . ASP A 1 92 ? -0.452 -3.394 13.496 1.00 96.56 92 ASP A O 1
ATOM 696 N N . PHE A 1 93 ? -0.219 -1.615 12.158 1.00 94.50 93 PHE A N 1
ATOM 697 C CA . PHE A 1 93 ? -0.486 -0.636 13.202 1.00 94.50 93 PHE A CA 1
ATOM 698 C C . PHE A 1 93 ? -1.108 0.645 12.652 1.00 94.50 93 PHE A C 1
ATOM 700 O O . PHE A 1 93 ? -0.667 1.181 11.634 1.00 94.50 93 PHE A O 1
ATOM 707 N N . ILE A 1 94 ? -2.071 1.194 13.395 1.00 92.44 94 ILE A N 1
ATOM 708 C CA . ILE A 1 94 ? -2.593 2.542 13.182 1.00 92.44 94 ILE A CA 1
ATOM 709 C C . ILE A 1 94 ? -2.799 3.248 14.522 1.00 92.44 94 ILE A C 1
ATOM 711 O O . ILE A 1 94 ? -3.383 2.703 15.458 1.00 92.44 94 ILE A O 1
ATOM 715 N N . ASN A 1 95 ? -2.328 4.488 14.611 1.00 90.69 95 ASN A N 1
ATOM 716 C CA . ASN A 1 95 ? -2.570 5.379 15.735 1.00 90.69 95 ASN A CA 1
ATOM 717 C C . ASN A 1 95 ? -3.241 6.649 15.230 1.00 90.69 95 ASN A C 1
ATOM 719 O O . ASN A 1 95 ? -2.587 7.531 14.675 1.00 90.69 95 ASN A O 1
ATOM 723 N N . THR A 1 96 ? -4.542 6.751 15.478 1.00 87.62 96 THR A N 1
ATOM 724 C CA . THR A 1 96 ? -5.362 7.881 15.034 1.00 87.62 96 THR A CA 1
ATOM 725 C C . THR A 1 96 ? -5.084 9.172 15.800 1.00 87.62 96 THR A C 1
ATOM 727 O O . THR A 1 96 ? -5.249 10.252 15.243 1.00 87.62 96 THR A O 1
ATOM 730 N N . LYS A 1 97 ? -4.591 9.093 17.045 1.00 87.56 97 LYS A N 1
ATOM 731 C CA . LYS A 1 97 ? -4.221 10.275 17.845 1.00 87.56 97 LYS A CA 1
ATOM 732 C C . LYS A 1 97 ? -2.940 10.927 17.333 1.00 87.56 97 LYS A C 1
ATOM 734 O O . LYS A 1 97 ? -2.865 12.144 17.230 1.00 87.56 97 LYS A O 1
ATOM 739 N N . LEU A 1 98 ? -1.937 10.108 17.017 1.00 90.56 98 LEU A N 1
ATOM 740 C CA . LEU A 1 98 ? -0.649 10.566 16.488 1.00 90.56 98 LEU A CA 1
ATOM 741 C C . LEU A 1 98 ? -0.632 10.665 14.959 1.00 90.56 98 LEU A C 1
ATOM 743 O O . LEU A 1 98 ? 0.375 11.094 14.405 1.00 90.56 98 LEU A O 1
ATOM 747 N N . LYS A 1 99 ? -1.719 10.248 14.299 1.00 90.62 99 LYS A N 1
ATOM 748 C CA . LYS A 1 99 ? -1.852 10.134 12.843 1.00 90.62 99 LYS A CA 1
ATOM 749 C C . LYS A 1 99 ? -0.686 9.376 12.211 1.00 90.62 99 LYS A C 1
ATOM 751 O O . LYS A 1 99 ? -0.030 9.861 11.292 1.00 90.62 99 LYS A O 1
ATOM 756 N N . LYS A 1 100 ? -0.401 8.191 12.757 1.00 93.06 100 LYS A N 1
ATOM 757 C CA . LYS A 1 100 ? 0.688 7.314 12.308 1.00 93.06 100 LYS A CA 1
ATOM 758 C C . LYS A 1 100 ? 0.164 5.965 11.854 1.00 93.06 100 LYS A C 1
ATOM 760 O O . LYS A 1 100 ? -0.723 5.405 12.494 1.00 93.06 100 LYS A O 1
ATOM 765 N N . VAL A 1 101 ? 0.763 5.428 10.801 1.00 94.50 101 VAL A N 1
ATOM 766 C CA . VAL A 1 101 ? 0.474 4.097 10.267 1.00 94.50 101 VAL A CA 1
ATOM 767 C C . VAL A 1 101 ? 1.777 3.334 10.022 1.00 94.50 101 VAL A C 1
ATOM 769 O O . VAL A 1 101 ? 2.797 3.926 9.664 1.00 94.50 101 VAL A O 1
ATOM 772 N N . SER A 1 102 ? 1.757 2.026 10.249 1.00 96.12 102 SER A N 1
ATOM 773 C CA . SER A 1 102 ? 2.872 1.136 9.926 1.00 96.12 102 SER A CA 1
ATOM 774 C C . SER A 1 102 ? 2.365 -0.128 9.252 1.00 96.12 102 SER A C 1
ATOM 776 O O . SER A 1 102 ? 1.240 -0.573 9.499 1.00 96.12 102 SER A O 1
ATOM 778 N N . GLY A 1 103 ? 3.217 -0.714 8.429 1.00 97.31 103 GLY A N 1
ATOM 779 C CA . GLY A 1 103 ? 2.884 -1.896 7.669 1.00 97.31 103 GLY A CA 1
ATOM 780 C C . GLY A 1 103 ? 3.987 -2.293 6.708 1.00 97.31 103 GLY A C 1
ATOM 781 O O . GLY A 1 103 ? 5.081 -1.721 6.693 1.00 97.31 103 GLY A O 1
ATOM 782 N N . HIS A 1 104 ? 3.663 -3.258 5.867 1.00 97.75 104 HIS A N 1
ATOM 783 C CA . HIS A 1 104 ? 4.550 -3.767 4.839 1.00 97.75 104 HIS A CA 1
ATOM 784 C C . HIS A 1 104 ? 3.798 -3.976 3.534 1.00 97.75 104 HIS A C 1
ATOM 786 O O . HIS A 1 104 ? 2.567 -4.044 3.497 1.00 97.75 104 HIS A O 1
ATOM 792 N N . PHE A 1 105 ? 4.541 -4.033 2.441 1.00 97.94 105 PHE A N 1
ATOM 793 C CA . PHE A 1 105 ? 3.980 -4.184 1.114 1.00 97.94 105 PHE A CA 1
ATOM 794 C C . PHE A 1 105 ? 4.818 -5.121 0.258 1.00 97.94 105 PHE A C 1
ATOM 796 O O . PHE A 1 105 ? 6.008 -5.336 0.497 1.00 97.94 105 PHE A O 1
ATOM 803 N N . TYR A 1 106 ? 4.170 -5.636 -0.775 1.00 98.19 106 TYR A N 1
ATOM 804 C CA . TYR A 1 106 ? 4.753 -6.471 -1.809 1.00 98.19 106 TYR A CA 1
ATOM 805 C C . TYR A 1 106 ? 4.059 -6.191 -3.144 1.00 98.19 106 TYR A C 1
ATOM 807 O O . TYR A 1 106 ? 2.866 -5.876 -3.162 1.00 98.19 106 TYR A O 1
ATOM 815 N N . PHE A 1 107 ? 4.782 -6.307 -4.254 1.00 97.94 107 PHE A N 1
ATOM 816 C CA . PHE A 1 107 ? 4.223 -6.203 -5.597 1.00 97.94 107 PHE A CA 1
ATOM 817 C C . PHE A 1 107 ? 4.986 -7.044 -6.618 1.00 97.94 107 PHE A C 1
ATOM 819 O O . PHE A 1 107 ? 6.191 -7.268 -6.487 1.00 97.94 107 PHE A O 1
ATOM 826 N N . GLU A 1 108 ? 4.270 -7.420 -7.674 1.00 98.19 108 GLU A N 1
ATOM 827 C CA . GLU A 1 108 ? 4.805 -7.956 -8.922 1.00 98.19 108 GLU A CA 1
ATOM 828 C C . GLU A 1 108 ? 4.271 -7.134 -10.101 1.00 98.19 108 GLU A C 1
ATOM 830 O O . GLU A 1 108 ? 3.106 -6.719 -10.103 1.00 98.19 108 GLU A O 1
ATOM 835 N N . ALA A 1 109 ? 5.117 -6.890 -11.099 1.00 96.94 109 ALA A N 1
ATOM 836 C CA . ALA A 1 109 ? 4.802 -6.062 -12.254 1.00 96.94 109 ALA A CA 1
ATOM 837 C C . ALA A 1 109 ? 5.441 -6.564 -13.562 1.00 96.94 109 ALA A C 1
ATOM 839 O O . ALA A 1 109 ? 6.407 -7.339 -13.564 1.00 96.94 109 ALA A O 1
ATOM 840 N N . ASP A 1 110 ? 4.903 -6.051 -14.673 1.00 95.69 110 ASP A N 1
ATOM 841 C CA . ASP A 1 110 ? 5.322 -6.284 -16.059 1.00 95.69 110 ASP A CA 1
ATOM 842 C C . ASP A 1 110 ? 5.400 -7.771 -16.449 1.00 95.69 110 ASP A C 1
ATOM 844 O O . ASP A 1 110 ? 6.360 -8.244 -17.069 1.00 95.69 110 ASP A O 1
ATOM 848 N N . GLY A 1 111 ? 4.350 -8.518 -16.100 1.00 94.88 111 GLY A N 1
ATOM 849 C CA . GLY A 1 111 ? 4.241 -9.953 -16.337 1.00 94.88 111 GLY A CA 1
ATOM 850 C C . GLY A 1 111 ? 5.071 -10.761 -15.345 1.00 94.88 111 GLY A C 1
ATOM 851 O O . GLY A 1 111 ? 5.752 -11.700 -15.755 1.00 94.88 111 GLY A O 1
ATOM 852 N N . HIS A 1 112 ? 5.040 -10.377 -14.066 1.00 95.25 112 HIS A N 1
ATOM 853 C CA . HIS A 1 112 ? 5.784 -10.995 -12.959 1.00 95.25 112 HIS A CA 1
ATOM 854 C C . HIS A 1 112 ? 7.318 -10.944 -13.103 1.00 95.25 112 HIS A C 1
ATOM 856 O O . HIS A 1 112 ? 8.038 -11.715 -12.472 1.00 95.25 112 HIS A O 1
ATOM 862 N N . LYS A 1 113 ? 7.845 -10.044 -13.941 1.00 96.56 113 LYS A N 1
ATOM 863 C CA . LYS A 1 113 ? 9.295 -9.905 -14.176 1.00 96.56 113 LYS A CA 1
ATOM 864 C C . LYS A 1 113 ? 9.975 -9.009 -13.155 1.00 96.56 113 LYS A C 1
ATOM 866 O O . LYS A 1 113 ? 11.175 -9.141 -12.925 1.00 96.56 113 LYS A O 1
ATOM 871 N N . VAL A 1 114 ? 9.221 -8.077 -12.584 1.00 95.50 114 VAL A N 1
ATOM 872 C CA . VAL A 1 114 ? 9.709 -7.158 -11.563 1.00 95.50 114 VAL A CA 1
ATOM 873 C C . VAL A 1 114 ? 8.963 -7.441 -10.277 1.00 95.50 114 VAL A C 1
ATOM 875 O O . VAL A 1 114 ? 7.738 -7.413 -10.255 1.00 95.50 114 VAL A O 1
ATOM 878 N N . THR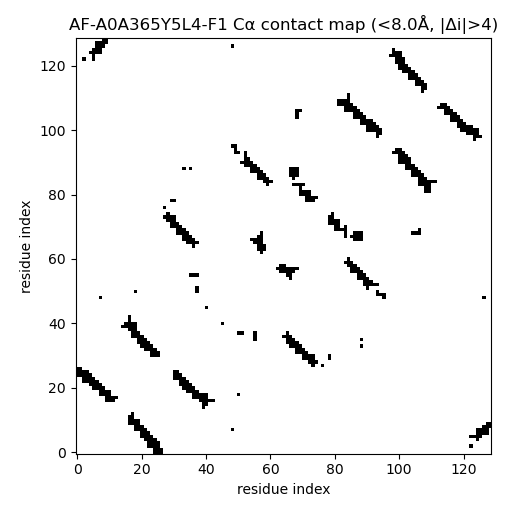 A 1 115 ? 9.703 -7.676 -9.202 1.00 96.69 115 THR A N 1
ATOM 879 C CA . THR A 1 115 ? 9.144 -7.890 -7.868 1.00 96.69 115 THR A CA 1
ATOM 880 C C . THR A 1 115 ? 9.755 -6.904 -6.891 1.00 96.69 115 THR A C 1
ATOM 882 O O . THR A 1 115 ? 10.945 -6.594 -6.987 1.00 96.69 115 THR A O 1
ATOM 885 N N . GLY A 1 116 ? 8.985 -6.459 -5.909 1.00 95.38 116 GLY A N 1
ATOM 886 C CA . GLY A 1 116 ? 9.511 -5.625 -4.840 1.00 95.38 116 GLY A CA 1
ATOM 887 C C . GLY A 1 116 ? 8.702 -5.744 -3.563 1.00 95.38 116 GLY A C 1
ATOM 888 O O . GLY A 1 116 ? 7.523 -6.088 -3.575 1.00 95.38 116 GLY A O 1
ATOM 889 N N . SER A 1 117 ? 9.351 -5.445 -2.447 1.00 96.81 117 SER A N 1
ATOM 890 C CA . SER A 1 117 ? 8.739 -5.446 -1.123 1.00 96.81 117 SER A CA 1
ATOM 891 C C . SER A 1 117 ? 9.399 -4.413 -0.229 1.00 96.81 117 SER A C 1
ATOM 893 O O . SER A 1 117 ? 10.5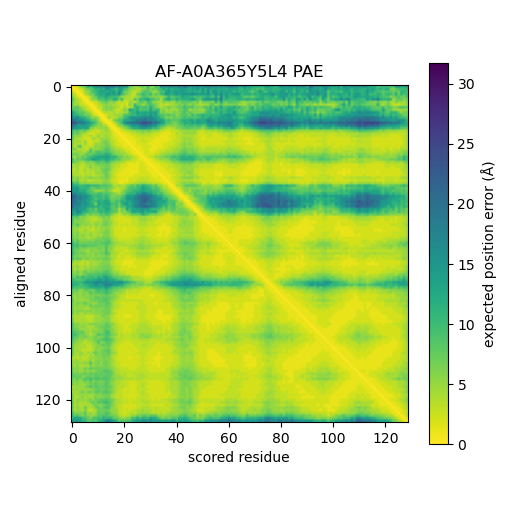39 -4.007 -0.465 1.00 96.81 117 SER A O 1
ATOM 895 N N . GLY A 1 118 ? 8.711 -4.028 0.835 1.00 95.75 118 GLY A N 1
ATOM 896 C CA . GLY A 1 118 ? 9.279 -3.143 1.836 1.00 95.75 118 GLY A CA 1
ATOM 897 C C . GLY A 1 118 ? 8.352 -2.919 3.013 1.00 95.75 118 GLY A C 1
ATOM 898 O O . GLY A 1 118 ? 7.250 -3.460 3.082 1.00 95.75 118 GLY A O 1
ATOM 899 N N . GLU A 1 119 ? 8.814 -2.085 3.934 1.00 96.38 119 GLU A N 1
ATOM 900 C CA . GLU A 1 119 ? 8.076 -1.695 5.128 1.00 96.38 119 GLU A CA 1
ATOM 901 C C . GLU A 1 119 ? 7.976 -0.174 5.207 1.00 96.38 119 GLU A C 1
ATOM 903 O O . GLU A 1 119 ? 8.899 0.549 4.827 1.00 96.38 119 GLU A O 1
ATOM 908 N N . PHE A 1 120 ? 6.872 0.314 5.757 1.00 94.50 120 PHE A N 1
ATOM 909 C CA . PHE A 1 120 ? 6.722 1.692 6.200 1.00 94.50 120 PHE A CA 1
ATOM 910 C C . PHE A 1 120 ? 6.453 1.673 7.701 1.00 94.50 120 PHE A C 1
ATOM 912 O O . PHE A 1 120 ? 5.578 0.963 8.194 1.00 94.50 120 PHE A O 1
ATOM 919 N N . ARG A 1 121 ? 7.234 2.445 8.454 1.00 94.56 121 ARG A N 1
ATOM 920 C CA . ARG A 1 121 ? 7.156 2.477 9.916 1.00 94.56 121 ARG A CA 1
ATOM 921 C C . ARG A 1 121 ? 6.849 3.884 10.380 1.00 94.56 121 ARG A C 1
ATOM 923 O O . ARG A 1 121 ? 7.580 4.813 10.050 1.00 94.56 121 ARG A O 1
ATOM 930 N N . ASN A 1 122 ? 5.804 4.022 11.192 1.00 92.69 122 ASN A N 1
ATOM 931 C CA . ASN A 1 122 ? 5.383 5.291 11.780 1.00 92.69 122 ASN A CA 1
ATOM 932 C C . ASN A 1 122 ? 5.184 6.402 10.734 1.00 92.69 122 ASN A C 1
ATOM 934 O O . ASN A 1 122 ? 5.465 7.568 11.014 1.00 92.69 122 ASN A O 1
ATOM 938 N N . ALA A 1 123 ? 4.699 6.032 9.547 1.00 92.00 123 ALA A N 1
ATOM 939 C CA . ALA A 1 123 ? 4.361 6.956 8.480 1.00 92.00 123 ALA A CA 1
ATOM 940 C C . ALA A 1 123 ? 3.267 7.907 8.968 1.00 92.00 123 ALA A C 1
ATOM 942 O O . ALA A 1 123 ? 2.193 7.464 9.377 1.00 92.00 123 ALA A O 1
ATOM 943 N N . CYS A 1 124 ? 3.544 9.209 8.953 1.00 91.00 124 CYS A N 1
ATOM 944 C CA . CYS A 1 124 ? 2.525 10.210 9.241 1.00 91.00 124 CYS A CA 1
ATOM 945 C C . CYS A 1 124 ? 1.473 10.189 8.130 1.00 91.00 124 CYS A C 1
ATOM 947 O O . CYS A 1 124 ? 1.827 9.980 6.974 1.00 91.00 124 CYS A O 1
ATOM 949 N N . TYR A 1 125 ? 0.208 10.426 8.459 1.00 89.44 125 TYR A N 1
ATOM 950 C CA . TYR A 1 125 ? -0.843 10.638 7.469 1.00 89.44 125 TYR A CA 1
ATOM 951 C C . TYR A 1 125 ? -1.667 11.880 7.801 1.00 89.44 125 TYR A C 1
ATOM 953 O O . TYR A 1 125 ? -1.790 12.286 8.959 1.00 89.44 125 TYR A O 1
ATOM 961 N N . VAL A 1 126 ? -2.248 12.490 6.776 1.00 86.75 126 VAL A N 1
ATOM 962 C CA . VAL A 1 126 ? -3.264 13.532 6.935 1.00 86.75 126 VAL A CA 1
ATOM 963 C C . VAL A 1 126 ? -4.635 12.961 6.620 1.00 86.75 126 VAL A C 1
ATOM 965 O O . VAL A 1 126 ? -4.761 12.047 5.814 1.00 86.75 126 VAL A O 1
ATOM 968 N N . THR A 1 127 ? -5.658 13.499 7.268 1.00 80.75 127 THR A N 1
ATOM 969 C CA . THR A 1 127 ? -7.047 13.142 6.988 1.00 80.75 127 THR A CA 1
ATOM 970 C C . THR A 1 127 ? -7.659 14.259 6.163 1.00 80.75 127 THR A C 1
ATOM 972 O O . THR A 1 127 ? -7.648 15.408 6.611 1.00 80.75 127 THR A O 1
ATOM 975 N N . LEU A 1 128 ? -8.206 13.929 4.999 1.00 72.19 128 LEU A N 1
ATOM 976 C CA . LEU A 1 128 ? -9.079 14.819 4.244 1.00 72.19 128 LEU A CA 1
ATOM 977 C C . LEU A 1 128 ? -10.546 14.452 4.543 1.00 72.19 128 LEU A C 1
ATOM 979 O O . LEU A 1 128 ? -10.876 13.257 4.509 1.00 72.19 128 LEU A O 1
ATOM 983 N N . P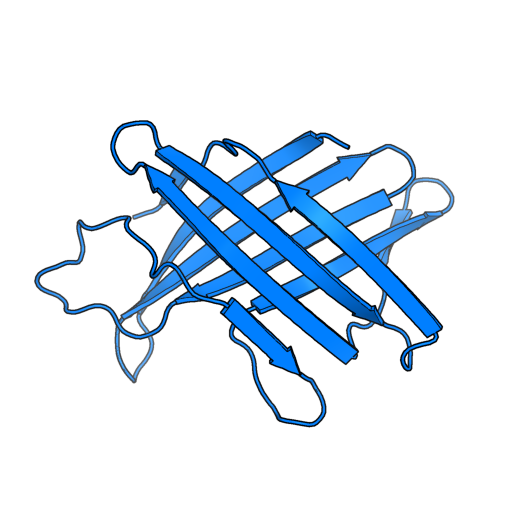RO A 1 129 ? -11.387 15.437 4.915 1.00 61.75 129 PRO A N 1
ATOM 984 C CA . PRO A 1 129 ? -12.829 15.248 5.056 1.00 61.75 129 PRO A CA 1
ATOM 985 C C . PRO A 1 129 ? -13.470 14.788 3.748 1.00 61.75 129 PRO A C 1
ATOM 987 O O . PRO A 1 129 ? -13.087 15.337 2.690 1.00 61.75 129 PRO A O 1
#

Radius of gyration: 14.84 Å; Cα contacts (8 Å, |Δi|>4): 328; chains: 1; bounding box: 40×28×35 Å

Nearest PDB structures (foldseek):
  5kew-assembly2_D  TM=3.076E-01  e=8.565E-01  Vibrio parahaemolyticus RIMD 2210633
  2c1s-assembly1_A  TM=3.628E-01  e=4.512E+00  Gallus gallus
  5wer-assembly1_C  TM=2.173E-01  e=2.420E+00  Homo sapiens